Protein AF-T1ILK6-F1 (afdb_monomer_lite)

Foldseek 3Di:
DDWDKDKDDDVVLQWIWMFTFQKIWIAHPPDRPAIEIARPDPGGWQEKDKFAAAPPQDDPQQGIWIWTDGQFKIFTWGWGFPDDNSNPTHIYTRRDTPDMDTCVRWGFNYWDYDPNGWIWTQTPVRWIKTWDAGNDADPPRDRTDIDTPPDD

Organism: Strigamia maritima (NCBI:txid126957)

pLDDT: mean 92.22, std 9.27, range [52.19, 98.5]

InterPro domains:
  IPR004870 Nucleoporin, Nup155-like [PTHR10350] (1-151)
  IPR014908 Nucleoporin, Nup133/Nup155-like, N-terminal [PF08801] (2-151)

Structure (mmCIF, N/CA/C/O backbone):
data_AF-T1ILK6-F1
#
_entry.id   AF-T1ILK6-F1
#
loop_
_atom_site.group_PDB
_atom_site.id
_atom_site.type_symbol
_atom_site.label_atom_id
_atom_site.label_alt_id
_atom_site.label_comp_id
_atom_site.label_asym_id
_atom_site.label_entity_id
_atom_site.label_seq_id
_atom_site.pdbx_PDB_ins_code
_atom_site.Cartn_x
_atom_site.Cartn_y
_atom_site.Cartn_z
_atom_site.occupancy
_atom_site.B_iso_or_equiv
_atom_site.auth_seq_id
_atom_site.auth_comp_id
_atom_site.auth_asym_id
_atom_site.auth_atom_id
_atom_site.pdbx_PDB_model_num
ATOM 1 N N . MET A 1 1 ? 14.172 13.057 20.186 1.00 53.59 1 MET A N 1
ATOM 2 C CA . MET A 1 1 ? 13.168 12.960 19.108 1.00 53.59 1 MET A CA 1
ATOM 3 C C . MET A 1 1 ? 13.122 11.496 18.712 1.00 53.59 1 MET A C 1
ATOM 5 O O . MET A 1 1 ? 14.174 10.965 18.384 1.00 53.59 1 MET A O 1
ATOM 9 N N . GLN A 1 2 ? 11.995 10.818 18.912 1.00 72.56 2 GLN A N 1
ATOM 10 C CA . GLN A 1 2 ? 11.841 9.398 18.587 1.00 72.56 2 GLN A CA 1
ATOM 11 C C . GLN A 1 2 ? 11.032 9.317 17.293 1.00 72.56 2 GLN A C 1
ATOM 13 O O . GLN A 1 2 ? 9.919 9.830 17.271 1.00 72.56 2 GLN A O 1
ATOM 18 N N . SER A 1 3 ? 11.606 8.731 16.244 1.00 82.12 3 SER A N 1
ATOM 19 C CA . SER A 1 3 ? 10.908 8.468 14.980 1.00 82.12 3 SER A CA 1
ATOM 20 C C . SER A 1 3 ? 10.335 7.054 14.972 1.00 82.12 3 SER A C 1
ATOM 22 O O . SER A 1 3 ? 10.912 6.140 15.571 1.00 82.12 3 SER A O 1
ATOM 24 N N . ASN A 1 4 ? 9.206 6.870 14.293 1.00 91.38 4 ASN A N 1
ATOM 25 C CA . ASN A 1 4 ? 8.629 5.559 14.018 1.00 91.38 4 ASN A CA 1
ATOM 26 C C . ASN A 1 4 ? 9.158 5.046 12.681 1.00 91.38 4 ASN A C 1
ATOM 28 O O . ASN A 1 4 ? 8.920 5.660 11.643 1.00 91.38 4 ASN A O 1
ATOM 32 N N . CYS A 1 5 ? 9.848 3.907 12.704 1.00 95.81 5 CYS A N 1
ATOM 33 C CA . CYS A 1 5 ? 10.416 3.306 11.503 1.00 95.81 5 CYS A CA 1
ATOM 34 C C . CYS A 1 5 ? 9.850 1.905 11.276 1.00 95.81 5 CYS A C 1
ATOM 36 O O . CYS A 1 5 ? 9.813 1.089 12.199 1.00 95.81 5 CYS A O 1
ATOM 38 N N . MET A 1 6 ? 9.472 1.603 10.037 1.00 96.62 6 MET A N 1
ATOM 39 C CA . MET A 1 6 ? 9.102 0.255 9.599 1.00 96.62 6 MET A CA 1
ATOM 40 C C . MET A 1 6 ? 9.788 -0.055 8.280 1.00 96.62 6 MET A C 1
ATOM 42 O O . MET A 1 6 ? 10.092 0.848 7.511 1.00 96.62 6 MET A O 1
ATOM 46 N N . MET A 1 7 ? 10.017 -1.330 7.996 1.00 97.00 7 MET A N 1
ATOM 47 C CA . MET A 1 7 ? 10.625 -1.754 6.741 1.00 97.00 7 MET A CA 1
ATOM 48 C C . MET A 1 7 ? 10.082 -3.105 6.303 1.00 97.00 7 MET A C 1
ATOM 50 O O . MET A 1 7 ? 9.555 -3.871 7.113 1.00 97.00 7 MET A O 1
ATOM 54 N N . GLY A 1 8 ? 10.259 -3.415 5.027 1.00 97.00 8 GLY A N 1
ATOM 55 C CA . GLY A 1 8 ? 9.868 -4.700 4.477 1.00 97.00 8 GLY A CA 1
ATOM 56 C C . GLY A 1 8 ? 10.242 -4.847 3.013 1.00 97.00 8 GLY A C 1
ATOM 57 O O . GLY A 1 8 ? 11.041 -4.084 2.469 1.00 97.00 8 GLY A O 1
ATOM 58 N N . PHE A 1 9 ? 9.645 -5.854 2.383 1.00 96.25 9 PHE A N 1
ATOM 59 C CA . PHE A 1 9 ? 9.894 -6.200 0.991 1.00 96.25 9 PHE A CA 1
ATOM 60 C C . PHE A 1 9 ? 8.586 -6.345 0.219 1.00 96.25 9 PHE A C 1
ATOM 62 O O . PHE A 1 9 ? 7.580 -6.812 0.752 1.00 96.25 9 PHE A O 1
ATOM 69 N N . PHE A 1 10 ? 8.641 -5.984 -1.057 1.00 96.81 10 PHE A N 1
ATOM 70 C CA . PHE A 1 10 ? 7.667 -6.304 -2.089 1.00 96.81 10 PHE A CA 1
ATOM 71 C C . PHE A 1 10 ? 8.318 -7.295 -3.066 1.00 96.81 10 PHE A C 1
ATOM 73 O O . PHE A 1 10 ? 8.905 -6.880 -4.076 1.00 96.81 10 PHE A O 1
ATOM 80 N N . PRO A 1 11 ? 8.303 -8.603 -2.751 1.00 94.06 11 PRO A N 1
ATOM 81 C CA . PRO A 1 11 ? 9.012 -9.610 -3.538 1.00 94.06 11 PRO A CA 1
ATOM 82 C C . PRO A 1 11 ? 8.518 -9.696 -4.990 1.00 94.06 11 PRO A C 1
ATOM 84 O O . PRO A 1 11 ? 9.309 -9.989 -5.887 1.00 94.06 11 PRO A O 1
ATOM 87 N N . GLU A 1 12 ? 7.246 -9.379 -5.241 1.00 92.69 12 GLU A N 1
ATOM 88 C CA . GLU A 1 12 ? 6.606 -9.409 -6.562 1.00 92.69 12 GLU A CA 1
ATOM 89 C C . GLU A 1 12 ? 7.206 -8.409 -7.556 1.00 92.69 12 GLU A C 1
ATOM 91 O O . GLU A 1 12 ? 7.073 -8.587 -8.764 1.00 92.69 12 GLU A O 1
ATOM 96 N N . ILE A 1 13 ? 7.848 -7.355 -7.050 1.00 94.75 13 ILE A N 1
ATOM 97 C CA . ILE A 1 13 ? 8.473 -6.293 -7.851 1.00 94.75 13 ILE A CA 1
ATOM 98 C C . ILE A 1 13 ? 9.956 -6.092 -7.502 1.00 94.75 13 ILE A C 1
ATOM 100 O O . ILE A 1 13 ? 10.579 -5.134 -7.958 1.00 94.75 13 ILE A O 1
ATOM 104 N N . GLY A 1 14 ? 10.525 -6.981 -6.678 1.00 94.62 14 GLY A N 1
ATOM 105 C CA . GLY A 1 14 ? 11.933 -6.942 -6.281 1.00 94.62 14 GLY A CA 1
ATOM 106 C C . GLY A 1 14 ? 12.333 -5.678 -5.519 1.00 94.62 14 GLY A C 1
ATOM 107 O O . GLY A 1 14 ? 13.443 -5.177 -5.721 1.00 94.62 14 GLY A O 1
ATOM 108 N N . ARG A 1 15 ? 11.432 -5.131 -4.689 1.00 95.50 15 ARG A N 1
ATOM 109 C CA . ARG A 1 15 ? 11.669 -3.879 -3.952 1.00 95.50 15 ARG A CA 1
ATOM 110 C C . ARG A 1 15 ? 11.760 -4.082 -2.454 1.00 95.50 15 ARG A C 1
ATOM 112 O O . ARG A 1 15 ? 11.031 -4.889 -1.886 1.00 95.50 15 ARG A O 1
ATOM 119 N N . ALA A 1 16 ? 12.613 -3.294 -1.821 1.00 96.44 16 ALA A N 1
ATOM 120 C CA . ALA A 1 16 ? 12.586 -3.063 -0.388 1.00 96.44 16 ALA A CA 1
ATOM 121 C C . ALA A 1 16 ? 11.950 -1.698 -0.118 1.00 96.44 16 ALA A C 1
ATOM 123 O O . ALA A 1 16 ? 11.966 -0.815 -0.980 1.00 96.44 16 ALA A O 1
ATOM 124 N N . TRP A 1 17 ? 11.377 -1.535 1.066 1.00 97.56 17 TRP A N 1
ATOM 125 C CA . TRP A 1 17 ? 10.793 -0.273 1.492 1.00 97.56 17 TRP A CA 1
ATOM 126 C C . TRP A 1 17 ? 11.136 0.042 2.944 1.00 97.56 17 TRP A C 1
ATOM 128 O O . TRP A 1 17 ? 11.392 -0.853 3.753 1.00 97.56 17 TRP A O 1
ATOM 138 N N . LEU A 1 18 ? 11.121 1.332 3.259 1.00 97.69 18 LEU A N 1
ATOM 139 C CA . LEU A 1 18 ? 11.348 1.901 4.580 1.00 97.69 18 LEU A CA 1
ATOM 140 C C . LEU A 1 18 ? 10.370 3.054 4.768 1.00 97.69 18 LEU A C 1
ATOM 142 O O . LEU A 1 18 ? 10.238 3.896 3.882 1.00 97.69 18 LEU A O 1
ATOM 146 N N . THR A 1 19 ? 9.731 3.120 5.926 1.00 97.94 19 THR A N 1
ATOM 147 C CA . THR A 1 19 ? 9.039 4.324 6.372 1.00 97.94 19 THR A CA 1
ATOM 148 C C . THR A 1 19 ? 9.787 4.965 7.525 1.00 97.94 19 THR A C 1
ATOM 150 O O . THR A 1 19 ? 10.344 4.265 8.374 1.00 97.94 19 THR A O 1
ATOM 153 N N . ILE A 1 20 ? 9.778 6.293 7.558 1.00 97.44 20 ILE A N 1
ATOM 154 C CA . ILE A 1 20 ? 10.220 7.100 8.694 1.00 97.44 20 ILE A CA 1
ATOM 155 C C . ILE A 1 20 ? 9.116 8.119 8.941 1.00 97.44 20 ILE A C 1
ATOM 157 O O . ILE A 1 20 ? 8.908 9.020 8.135 1.00 97.44 20 ILE A O 1
ATOM 161 N N . ASP A 1 21 ? 8.387 7.948 10.037 1.00 96.94 21 ASP A N 1
ATOM 162 C CA . ASP A 1 21 ? 7.216 8.751 10.373 1.00 96.94 21 ASP A CA 1
ATOM 163 C C . ASP A 1 21 ? 6.191 8.769 9.218 1.00 96.94 21 ASP A C 1
ATOM 165 O O . ASP A 1 21 ? 5.536 7.753 8.979 1.00 96.94 21 ASP A O 1
ATOM 169 N N . SER A 1 22 ? 6.023 9.888 8.514 1.00 97.12 22 SER A N 1
ATOM 170 C CA . SER A 1 22 ? 5.084 10.058 7.390 1.00 97.12 22 SER A CA 1
ATOM 171 C C . SER A 1 22 ? 5.681 9.762 6.010 1.00 97.12 22 SER A C 1
ATOM 173 O O . SER A 1 22 ? 4.962 9.762 5.008 1.00 97.12 22 SER A O 1
ATOM 175 N N . ASP A 1 23 ? 6.989 9.530 5.948 1.00 97.44 23 ASP A N 1
ATOM 176 C CA . ASP A 1 23 ? 7.734 9.407 4.704 1.00 97.44 23 ASP A CA 1
ATOM 177 C C . ASP A 1 23 ? 7.942 7.943 4.335 1.00 97.44 23 ASP A C 1
ATOM 179 O O . ASP A 1 23 ? 8.222 7.102 5.190 1.00 97.44 23 ASP A O 1
ATOM 183 N N . LEU A 1 24 ? 7.853 7.646 3.041 1.00 97.94 24 LEU A N 1
ATOM 184 C CA . LEU A 1 24 ? 8.095 6.332 2.465 1.00 97.94 24 LEU A CA 1
ATOM 185 C C . LEU A 1 24 ? 9.217 6.399 1.429 1.00 97.94 24 LEU A C 1
ATOM 187 O O . LEU A 1 24 ? 9.192 7.208 0.502 1.00 97.94 24 LEU A O 1
ATOM 191 N N . PHE A 1 25 ? 10.123 5.437 1.528 1.00 96.88 25 PHE A N 1
ATOM 192 C CA . PHE A 1 25 ? 11.199 5.166 0.589 1.00 96.88 25 PHE A CA 1
ATOM 193 C C . PHE A 1 25 ? 11.026 3.753 0.035 1.00 96.88 25 PHE A C 1
ATOM 195 O O . PHE A 1 25 ? 10.805 2.814 0.801 1.00 96.88 25 PHE A O 1
ATOM 202 N N . VAL A 1 26 ? 11.143 3.582 -1.280 1.00 96.81 26 VAL A N 1
ATOM 203 C CA . VAL A 1 26 ? 11.080 2.279 -1.957 1.00 96.81 26 VAL A CA 1
ATOM 204 C C . VAL A 1 26 ? 12.219 2.192 -2.963 1.00 96.81 26 VAL A C 1
ATOM 206 O O . VAL A 1 26 ? 12.358 3.077 -3.799 1.00 96.81 26 VAL A O 1
ATOM 209 N N . TRP A 1 27 ? 13.029 1.137 -2.916 1.00 94.88 27 TRP A N 1
ATOM 210 C CA . TRP A 1 27 ? 14.180 0.976 -3.813 1.00 94.88 27 TRP A CA 1
ATOM 211 C C . TRP A 1 27 ? 14.309 -0.454 -4.340 1.00 94.88 27 TRP A C 1
ATOM 213 O O . TRP A 1 27 ? 13.763 -1.397 -3.760 1.00 94.88 27 TRP A O 1
ATOM 223 N N . THR A 1 28 ? 15.014 -0.638 -5.462 1.00 92.31 28 THR A N 1
ATOM 224 C CA . THR A 1 28 ? 15.337 -1.993 -5.956 1.00 92.31 28 THR A CA 1
ATOM 225 C C . THR A 1 28 ? 16.384 -2.673 -5.088 1.00 92.31 28 THR A C 1
ATOM 227 O O . THR A 1 28 ? 17.379 -2.071 -4.686 1.00 92.31 28 THR A O 1
ATOM 230 N N . CYS A 1 29 ? 16.180 -3.966 -4.839 1.00 85.25 29 CYS A N 1
ATOM 231 C CA . CYS A 1 29 ? 17.153 -4.793 -4.134 1.00 85.25 29 CYS A CA 1
ATOM 232 C C . CYS A 1 29 ? 18.415 -5.073 -4.966 1.00 85.25 29 CYS A C 1
ATOM 234 O O . CYS A 1 29 ? 19.442 -5.422 -4.393 1.00 85.25 29 CYS A O 1
ATOM 236 N N . ASN A 1 30 ? 18.349 -4.931 -6.294 1.00 80.00 30 ASN A N 1
ATOM 237 C CA . ASN A 1 30 ? 19.452 -5.302 -7.181 1.00 80.00 30 ASN A CA 1
ATOM 238 C C . ASN A 1 30 ? 20.483 -4.173 -7.326 1.00 80.00 30 ASN A C 1
ATOM 240 O O . ASN A 1 30 ? 21.677 -4.409 -7.167 1.00 80.00 30 ASN A O 1
ATOM 244 N N . ASN A 1 31 ? 20.026 -2.943 -7.585 1.00 71.38 31 ASN A N 1
ATOM 245 C CA . ASN A 1 31 ? 20.879 -1.780 -7.841 1.00 71.38 31 ASN A CA 1
ATOM 246 C C . ASN A 1 31 ? 20.320 -0.542 -7.118 1.00 71.38 31 ASN A C 1
ATOM 248 O O . ASN A 1 31 ? 19.360 0.045 -7.595 1.00 71.38 31 ASN A O 1
ATOM 252 N N . ALA A 1 32 ? 20.921 -0.082 -6.018 1.00 65.69 32 ALA A N 1
ATOM 253 C CA . ALA A 1 32 ? 20.387 1.006 -5.173 1.00 65.69 32 ALA A CA 1
ATOM 254 C C . ALA A 1 32 ? 20.250 2.409 -5.836 1.00 65.69 32 ALA A C 1
ATOM 256 O O . ALA A 1 32 ? 20.129 3.412 -5.141 1.00 65.69 32 ALA A O 1
ATOM 257 N N . THR A 1 33 ? 20.297 2.504 -7.165 1.00 76.25 33 THR A N 1
ATOM 258 C CA . THR A 1 33 ? 20.146 3.730 -7.954 1.00 76.25 33 THR A CA 1
ATOM 259 C C . THR A 1 33 ? 18.692 4.122 -8.210 1.00 76.25 33 THR A C 1
ATOM 261 O O . THR A 1 33 ? 18.438 5.291 -8.473 1.00 76.25 33 THR A O 1
ATOM 264 N N . ASP A 1 34 ? 17.752 3.174 -8.162 1.00 83.88 34 ASP A N 1
ATOM 265 C CA . ASP A 1 34 ? 16.322 3.446 -8.357 1.00 83.88 34 ASP A CA 1
ATOM 266 C C . ASP A 1 34 ? 15.614 3.540 -6.999 1.00 83.88 34 ASP A C 1
ATOM 268 O O . ASP A 1 34 ? 15.470 2.529 -6.299 1.00 83.88 34 ASP A O 1
ATOM 272 N N . LEU A 1 35 ? 15.225 4.767 -6.639 1.00 90.62 35 LEU A N 1
ATOM 273 C CA . LEU A 1 35 ? 14.572 5.148 -5.390 1.00 90.62 35 LEU A CA 1
ATOM 274 C C . LEU A 1 35 ? 13.297 5.942 -5.704 1.00 90.62 35 LEU A C 1
ATOM 276 O O . LEU A 1 35 ? 13.360 7.092 -6.139 1.00 90.62 35 LEU A O 1
ATOM 280 N N . ALA A 1 36 ? 12.145 5.364 -5.386 1.00 94.00 36 ALA A N 1
ATOM 281 C CA . ALA A 1 36 ? 10.885 6.084 -5.301 1.00 94.00 36 ALA A CA 1
ATOM 282 C C . ALA A 1 36 ? 10.692 6.624 -3.876 1.00 94.00 36 ALA A C 1
ATOM 284 O O . ALA A 1 36 ? 10.904 5.916 -2.889 1.00 94.00 36 ALA A O 1
ATOM 285 N N . TYR A 1 37 ? 10.264 7.880 -3.770 1.00 94.75 37 TYR A N 1
ATOM 286 C CA . TYR A 1 37 ? 10.042 8.570 -2.500 1.00 94.75 37 TYR A CA 1
ATOM 287 C C . TYR A 1 37 ? 8.651 9.200 -2.468 1.00 94.75 37 TYR A C 1
ATOM 289 O O . TYR A 1 37 ? 8.182 9.753 -3.466 1.00 94.75 37 TYR A O 1
ATOM 297 N N . PHE A 1 38 ? 7.993 9.119 -1.315 1.00 96.75 38 PHE A N 1
ATOM 298 C CA . PHE A 1 38 ? 6.679 9.700 -1.087 1.00 96.75 38 PHE A CA 1
ATOM 299 C C . PHE A 1 38 ? 6.594 10.326 0.308 1.00 96.75 38 PHE A C 1
ATOM 301 O O . PHE A 1 38 ? 6.877 9.665 1.300 1.00 96.75 38 PHE A O 1
ATOM 308 N N . ASN A 1 39 ? 6.179 11.594 0.368 1.00 95.62 39 ASN A N 1
ATOM 309 C CA . ASN A 1 39 ? 6.194 12.427 1.578 1.00 95.62 39 ASN A CA 1
ATOM 310 C C . ASN A 1 39 ? 4.992 13.372 1.685 1.00 95.62 39 ASN A C 1
ATOM 312 O O . ASN A 1 39 ? 5.090 14.487 2.194 1.00 95.62 39 ASN A O 1
ATOM 316 N N . ARG A 1 40 ? 3.854 12.968 1.115 1.00 94.94 40 ARG A N 1
ATOM 317 C CA . ARG A 1 40 ? 2.647 13.809 1.069 1.00 94.94 40 ARG A CA 1
ATOM 318 C C . ARG A 1 40 ? 1.675 13.547 2.218 1.00 94.94 40 ARG A C 1
ATOM 320 O O . ARG A 1 40 ? 0.608 14.150 2.243 1.00 94.94 40 ARG A O 1
ATOM 327 N N . LEU A 1 41 ? 2.015 12.643 3.135 1.00 94.56 41 LEU A N 1
ATOM 328 C CA . LEU A 1 41 ? 1.217 12.376 4.328 1.00 94.56 41 LEU A CA 1
ATOM 329 C C . LEU A 1 41 ? 1.645 13.309 5.457 1.00 94.56 41 LEU A C 1
ATOM 331 O O . LEU A 1 41 ? 2.824 13.604 5.610 1.00 94.56 41 LEU A O 1
ATOM 335 N N . ASN A 1 42 ? 0.677 13.745 6.260 1.00 94.31 42 ASN A N 1
ATOM 336 C CA . ASN A 1 42 ? 0.936 14.564 7.449 1.00 94.31 42 ASN A CA 1
ATOM 337 C C . ASN A 1 42 ? 1.104 13.720 8.718 1.00 94.31 42 ASN A C 1
ATOM 339 O O . ASN A 1 42 ? 1.661 14.184 9.706 1.00 94.31 42 ASN A O 1
ATOM 343 N N . GLU A 1 43 ? 0.596 12.489 8.690 1.00 96.38 43 GLU A N 1
ATOM 344 C CA . GLU A 1 43 ? 0.544 11.593 9.837 1.00 96.38 43 GLU A CA 1
ATOM 345 C C . GLU A 1 43 ? 1.464 10.391 9.630 1.00 96.38 43 GLU A C 1
ATOM 347 O O . GLU A 1 43 ? 1.720 9.968 8.499 1.00 96.38 43 GLU A O 1
ATOM 352 N N . THR A 1 44 ? 1.925 9.807 10.737 1.00 96.88 44 THR A N 1
ATOM 353 C CA . THR A 1 44 ? 2.786 8.621 10.717 1.00 96.88 44 THR A CA 1
ATOM 354 C C . THR A 1 44 ? 2.126 7.459 9.974 1.00 96.88 44 THR A C 1
ATOM 356 O O . THR A 1 44 ? 0.976 7.101 10.237 1.00 96.88 44 THR A O 1
ATOM 359 N N . ILE A 1 45 ? 2.882 6.819 9.085 1.00 98.12 45 ILE A N 1
ATOM 360 C CA . ILE A 1 45 ? 2.467 5.598 8.401 1.00 98.12 45 ILE A CA 1
ATOM 361 C C . ILE A 1 45 ? 2.456 4.447 9.415 1.00 98.12 45 ILE A C 1
ATOM 363 O O . ILE A 1 45 ? 3.462 4.153 10.057 1.00 98.12 45 ILE A O 1
ATOM 367 N N . LEU A 1 46 ? 1.308 3.786 9.551 1.00 97.50 46 LEU A N 1
ATOM 368 C CA . LEU A 1 46 ? 1.069 2.661 10.460 1.00 97.50 46 LEU A CA 1
ATOM 369 C C . LEU A 1 46 ? 1.247 1.303 9.788 1.00 97.50 46 LEU A C 1
ATOM 371 O O . LEU A 1 46 ? 1.620 0.335 10.442 1.00 97.50 46 LEU A O 1
ATOM 375 N N . SER A 1 47 ? 0.947 1.211 8.493 1.00 97.94 47 SER A N 1
ATOM 376 C CA . SER A 1 47 ? 1.184 0.005 7.706 1.00 97.94 47 SER A CA 1
ATOM 377 C C . SER A 1 47 ? 1.256 0.314 6.213 1.00 97.94 47 SER A C 1
ATOM 379 O O . SER A 1 47 ? 0.688 1.295 5.724 1.00 97.94 47 SER A O 1
ATOM 381 N N . VAL A 1 48 ? 1.974 -0.546 5.492 1.00 98.31 48 VAL A N 1
ATOM 382 C CA . VAL A 1 48 ? 2.216 -0.452 4.051 1.00 98.31 48 VAL A CA 1
ATOM 383 C C . VAL A 1 48 ? 1.932 -1.812 3.424 1.00 98.31 48 VAL A C 1
ATOM 385 O O . VAL A 1 48 ? 2.345 -2.837 3.964 1.00 98.31 48 VAL A O 1
ATOM 388 N N . THR A 1 49 ? 1.255 -1.846 2.276 1.00 98.06 49 THR A N 1
ATOM 389 C CA . THR A 1 49 ? 1.143 -3.074 1.478 1.00 98.06 49 THR A CA 1
ATOM 390 C C . THR A 1 49 ? 1.124 -2.775 -0.017 1.00 98.06 49 THR A C 1
ATOM 392 O O . THR A 1 49 ? 0.544 -1.779 -0.455 1.00 98.06 49 THR A O 1
ATOM 395 N N . LEU A 1 50 ? 1.749 -3.649 -0.806 1.00 98.19 50 LEU A N 1
ATOM 396 C CA . LEU A 1 50 ? 1.593 -3.656 -2.255 1.00 98.19 50 LEU A CA 1
ATOM 397 C C . LEU A 1 50 ? 0.367 -4.502 -2.607 1.00 98.19 50 LEU A C 1
ATOM 399 O O . LEU A 1 50 ? 0.193 -5.620 -2.116 1.00 98.19 50 LEU A O 1
ATOM 403 N N . ALA A 1 51 ? -0.491 -3.978 -3.472 1.00 97.50 51 ALA A N 1
ATOM 404 C CA . ALA A 1 51 ? -1.711 -4.644 -3.882 1.00 97.50 51 ALA A CA 1
ATOM 405 C C . ALA A 1 51 ? -1.811 -4.771 -5.398 1.00 97.50 51 ALA A C 1
ATOM 407 O O . ALA A 1 51 ? -1.494 -3.850 -6.150 1.00 97.50 51 ALA A O 1
ATOM 408 N N . ARG A 1 52 ? -2.329 -5.913 -5.860 1.00 95.06 52 ARG A N 1
ATOM 409 C CA . ARG A 1 52 ? -2.879 -5.989 -7.216 1.00 95.06 52 ARG A CA 1
ATOM 410 C C . ARG A 1 52 ? -4.149 -5.153 -7.278 1.00 95.06 52 ARG A C 1
ATOM 412 O O . ARG A 1 52 ? -4.906 -5.091 -6.309 1.00 95.06 52 ARG A O 1
ATOM 419 N N . HIS A 1 53 ? -4.406 -4.540 -8.424 1.00 93.06 53 HIS A N 1
ATOM 420 C CA . HIS A 1 53 ? -5.684 -3.886 -8.646 1.00 93.06 53 HIS A CA 1
ATOM 421 C C . HIS A 1 53 ? -6.727 -4.861 -9.203 1.00 93.06 53 HIS A C 1
ATOM 423 O O . HIS A 1 53 ? -6.400 -5.858 -9.848 1.00 93.06 53 HIS A O 1
ATOM 429 N N . LYS A 1 54 ? -8.010 -4.550 -9.004 1.00 94.19 54 LYS A N 1
ATOM 430 C CA . LYS A 1 54 ? -9.101 -5.271 -9.669 1.00 94.19 54 LYS A CA 1
ATOM 431 C C . LYS A 1 54 ? -8.997 -5.108 -11.198 1.00 94.19 54 LYS A C 1
ATOM 433 O O . LYS A 1 54 ? -8.657 -4.013 -11.672 1.00 94.19 54 LYS A O 1
ATOM 438 N N . PRO A 1 55 ? -9.316 -6.151 -11.983 1.00 90.69 55 PRO A N 1
ATOM 439 C CA . PRO A 1 55 ? -9.373 -6.048 -13.438 1.00 90.69 55 PRO A CA 1
ATOM 440 C C . PRO A 1 55 ? -10.356 -4.963 -13.896 1.00 90.69 55 PRO A C 1
ATOM 442 O O . PRO A 1 55 ? -11.429 -4.806 -13.316 1.00 90.69 55 PRO A O 1
ATOM 445 N N . GLY A 1 56 ? -9.991 -4.216 -14.941 1.00 87.62 56 GLY A N 1
ATOM 446 C CA . GLY A 1 56 ? -10.879 -3.241 -15.587 1.00 87.62 56 GLY A CA 1
ATOM 447 C C . GLY A 1 56 ? -11.114 -1.926 -14.832 1.00 87.62 56 GLY A C 1
ATOM 448 O O . GLY A 1 56 ? -11.918 -1.123 -15.294 1.00 87.62 56 GLY A O 1
ATOM 449 N N . ILE A 1 57 ? -10.437 -1.677 -13.702 1.00 90.25 57 ILE A N 1
ATOM 450 C CA . ILE A 1 57 ? -10.566 -0.402 -12.968 1.00 90.25 57 ILE A CA 1
ATOM 451 C C . ILE A 1 57 ? -9.618 0.679 -13.490 1.00 90.25 57 ILE A C 1
ATOM 453 O O . ILE A 1 57 ? -10.010 1.840 -13.594 1.00 90.25 57 ILE A O 1
ATOM 457 N N . PHE A 1 58 ? -8.378 0.313 -13.812 1.00 89.88 58 PHE A N 1
ATOM 458 C CA . PHE A 1 58 ? -7.339 1.268 -14.189 1.00 89.88 58 PHE A CA 1
ATOM 459 C C . PHE A 1 58 ? -6.861 1.058 -15.621 1.00 89.88 58 PHE A C 1
ATOM 461 O O . PHE A 1 58 ? -7.065 0.005 -16.226 1.00 89.88 58 PHE A O 1
ATOM 468 N N . ARG A 1 59 ? -6.209 2.091 -16.162 1.00 87.31 59 ARG A N 1
ATOM 469 C CA . ARG A 1 59 ? -5.493 2.006 -17.439 1.00 87.31 59 ARG A CA 1
ATOM 470 C C . ARG A 1 59 ? -4.244 1.136 -17.281 1.00 87.31 59 ARG A C 1
ATOM 472 O O . ARG A 1 59 ? -3.706 1.027 -16.186 1.00 87.31 59 ARG A O 1
ATOM 479 N N . SER A 1 60 ? -3.742 0.610 -18.397 1.00 86.94 60 SER A N 1
ATOM 480 C CA . SER A 1 60 ? -2.604 -0.322 -18.443 1.00 86.94 60 SER A CA 1
ATOM 481 C C . SER A 1 60 ? -1.306 0.189 -17.811 1.00 86.94 60 SER A C 1
ATOM 483 O O . SER A 1 60 ? -0.470 -0.621 -17.443 1.00 86.94 60 SER A O 1
ATOM 485 N N . HIS A 1 61 ? -1.126 1.506 -17.667 1.00 90.62 61 HIS A N 1
ATOM 486 C CA . HIS A 1 61 ? 0.072 2.067 -17.037 1.00 90.62 61 HIS A CA 1
ATOM 487 C C . HIS A 1 61 ? 0.099 1.897 -15.507 1.00 90.62 61 HIS A C 1
ATOM 489 O O . HIS A 1 61 ? 1.167 2.014 -14.907 1.00 90.62 61 HIS A O 1
ATOM 495 N N . VAL A 1 62 ? -1.044 1.643 -14.857 1.00 94.94 62 VAL A N 1
ATOM 496 C CA . VAL A 1 62 ? -1.094 1.325 -13.422 1.00 94.94 62 VAL A CA 1
ATOM 497 C C . VAL A 1 62 ? -0.919 -0.180 -13.279 1.00 94.94 62 VAL A C 1
ATOM 499 O O . VAL A 1 62 ? -1.799 -0.939 -13.665 1.00 94.94 62 VAL A O 1
ATOM 502 N N . HIS A 1 63 ? 0.217 -0.602 -12.735 1.00 95.62 63 HIS A N 1
ATOM 503 C CA . HIS A 1 63 ? 0.599 -2.011 -12.632 1.00 95.62 63 HIS A CA 1
ATOM 504 C C . HIS A 1 63 ? 0.235 -2.594 -11.262 1.00 95.62 63 HIS A C 1
ATOM 506 O O . HIS A 1 63 ? -0.230 -3.727 -11.152 1.00 95.62 63 HIS A O 1
ATOM 512 N N . TYR A 1 64 ? 0.422 -1.795 -10.211 1.00 97.38 64 TYR A N 1
ATOM 513 C CA . TYR A 1 64 ? 0.082 -2.140 -8.834 1.00 97.38 64 TYR A CA 1
ATOM 514 C C . TYR A 1 64 ? -0.548 -0.939 -8.133 1.00 97.38 64 TYR A C 1
ATOM 516 O O . TYR A 1 64 ? -0.552 0.185 -8.639 1.00 97.38 64 TYR A O 1
ATOM 524 N N . LEU A 1 65 ? -1.074 -1.193 -6.945 1.00 97.94 65 LEU A N 1
ATOM 525 C CA . LEU A 1 65 ? -1.451 -0.177 -5.984 1.00 97.94 65 LEU A CA 1
ATOM 526 C C . LEU A 1 65 ? -0.513 -0.255 -4.793 1.00 97.94 65 LEU A C 1
ATOM 528 O O . LEU A 1 65 ? -0.140 -1.346 -4.361 1.00 97.94 65 LEU A O 1
ATOM 532 N N . LEU A 1 66 ? -0.186 0.898 -4.235 1.00 98.31 66 LEU A N 1
ATOM 533 C CA . LEU A 1 66 ? 0.470 0.983 -2.947 1.00 98.31 66 LEU A CA 1
ATOM 534 C C . LEU A 1 66 ? -0.529 1.520 -1.930 1.00 98.31 66 LEU A C 1
ATOM 536 O O . LEU A 1 66 ? -1.049 2.623 -2.081 1.00 98.31 66 LEU A O 1
ATOM 540 N N . CYS A 1 67 ? -0.814 0.715 -0.916 1.00 98.25 67 CYS A N 1
ATOM 541 C CA . CYS A 1 67 ? -1.760 1.048 0.131 1.00 98.25 67 CYS A CA 1
ATOM 542 C C . CYS A 1 67 ? -0.998 1.505 1.374 1.00 98.25 67 CYS A C 1
ATOM 544 O O . CYS A 1 67 ? -0.151 0.764 1.883 1.00 98.25 67 CYS A O 1
ATOM 546 N N . LEU A 1 68 ? -1.308 2.708 1.853 1.00 98.31 68 LEU A N 1
ATOM 547 C CA . LEU A 1 68 ? -0.698 3.320 3.034 1.00 98.31 68 LEU A CA 1
ATOM 548 C C . LEU A 1 68 ? -1.794 3.643 4.042 1.00 98.31 68 LEU A C 1
ATOM 550 O O . LEU A 1 68 ? -2.775 4.295 3.688 1.00 98.31 68 LEU A O 1
ATOM 554 N N . ALA A 1 69 ? -1.627 3.194 5.282 1.00 98.31 69 ALA A N 1
ATOM 555 C CA . ALA A 1 69 ? -2.531 3.524 6.376 1.00 98.31 69 ALA A CA 1
ATOM 556 C C . ALA A 1 69 ? -1.863 4.490 7.352 1.00 98.31 69 ALA A C 1
ATOM 558 O O . ALA A 1 69 ? -0.717 4.283 7.746 1.00 98.31 69 ALA A O 1
ATOM 559 N N . THR A 1 70 ? -2.606 5.497 7.789 1.00 97.75 70 THR A N 1
ATOM 560 C CA . THR A 1 70 ? -2.265 6.426 8.869 1.00 97.75 70 THR A CA 1
ATOM 561 C C . THR A 1 70 ? -3.375 6.390 9.935 1.00 97.75 70 THR A C 1
ATOM 563 O O . THR A 1 70 ? -4.424 5.764 9.725 1.00 97.75 70 THR A O 1
ATOM 566 N N . PRO A 1 71 ? -3.203 7.050 11.097 1.00 97.19 71 PRO A N 1
ATOM 567 C CA . PRO A 1 71 ? -4.268 7.178 12.091 1.00 97.19 71 PRO A CA 1
ATOM 568 C C . PRO A 1 71 ? -5.563 7.803 11.554 1.00 97.19 71 PRO A C 1
ATOM 570 O O . PRO A 1 71 ? -6.638 7.515 12.081 1.00 97.19 71 PRO A O 1
ATOM 573 N N . VAL A 1 72 ? -5.478 8.650 10.521 1.00 97.19 72 VAL A N 1
ATOM 574 C CA . VAL A 1 72 ? -6.619 9.435 10.022 1.00 97.19 72 VAL A CA 1
ATOM 575 C C . VAL A 1 72 ? -7.208 8.891 8.727 1.00 97.19 72 VAL A C 1
ATOM 577 O O . VAL A 1 72 ? -8.413 9.034 8.508 1.00 97.19 72 VAL A O 1
ATOM 580 N N . GLU A 1 73 ? -6.409 8.226 7.892 1.00 97.25 73 GLU A N 1
ATOM 581 C CA . GLU A 1 73 ? -6.864 7.735 6.593 1.00 97.25 73 GLU A CA 1
ATOM 582 C C . GLU A 1 73 ? -6.089 6.519 6.075 1.00 97.25 73 GLU A C 1
ATOM 584 O O . GLU A 1 73 ? -4.987 6.205 6.518 1.00 97.25 73 GLU A O 1
ATOM 589 N N . VAL A 1 74 ? -6.670 5.853 5.080 1.00 98.12 74 VAL A N 1
ATOM 590 C CA . VAL A 1 74 ? -6.004 4.867 4.231 1.00 98.12 74 VAL A CA 1
ATOM 591 C C . VAL A 1 74 ? -6.058 5.368 2.795 1.00 98.12 74 VAL A C 1
ATOM 593 O O . VAL A 1 74 ? -7.141 5.668 2.288 1.00 98.12 74 VAL A O 1
ATOM 596 N N . ILE A 1 75 ? -4.908 5.436 2.128 1.00 97.81 75 ILE A N 1
ATOM 597 C CA . ILE A 1 75 ? -4.795 5.886 0.737 1.00 97.81 75 ILE A CA 1
ATOM 598 C C . ILE A 1 75 ? -4.298 4.767 -0.176 1.00 97.81 75 ILE A C 1
ATOM 600 O O . ILE A 1 75 ? -3.470 3.944 0.218 1.00 97.81 75 ILE A O 1
ATOM 604 N N . LEU A 1 76 ? -4.787 4.762 -1.417 1.00 97.75 76 LEU A N 1
ATOM 605 C CA . LEU A 1 76 ? -4.300 3.916 -2.506 1.00 97.75 76 LEU A CA 1
ATOM 606 C C . LEU A 1 76 ? -3.599 4.786 -3.547 1.00 97.75 76 LEU A C 1
ATOM 608 O O . LEU A 1 76 ? -4.250 5.534 -4.277 1.00 97.75 76 LEU A O 1
ATOM 612 N N . LEU A 1 77 ? -2.280 4.659 -3.645 1.00 97.56 77 LEU A N 1
ATOM 613 C CA . LEU A 1 77 ? -1.478 5.265 -4.704 1.00 97.56 77 LEU A CA 1
ATOM 614 C C . LEU A 1 77 ? -1.371 4.308 -5.888 1.00 97.56 77 LEU A C 1
ATOM 616 O O . LEU A 1 77 ? -1.318 3.088 -5.718 1.00 97.56 77 LEU A O 1
ATOM 620 N N . GLY A 1 78 ? -1.297 4.858 -7.094 1.00 97.25 78 GLY A N 1
ATOM 621 C CA . GLY A 1 78 ? -0.958 4.071 -8.273 1.00 97.25 78 GLY A CA 1
ATOM 622 C C . GLY A 1 78 ? 0.547 3.836 -8.370 1.00 97.25 78 GLY A C 1
ATOM 623 O O . GLY A 1 78 ? 1.336 4.745 -8.120 1.00 97.25 78 GLY A O 1
ATOM 624 N N . VAL A 1 79 ? 0.939 2.628 -8.766 1.00 97.50 79 VAL A N 1
ATOM 625 C CA . VAL A 1 79 ? 2.330 2.261 -9.049 1.00 97.50 79 VAL A CA 1
ATOM 626 C C . VAL A 1 79 ? 2.464 1.955 -10.534 1.00 97.50 79 VAL A C 1
ATOM 628 O O . VAL A 1 79 ? 1.725 1.125 -11.073 1.00 97.50 79 VAL A O 1
ATOM 631 N N . SER A 1 80 ? 3.427 2.592 -11.188 1.00 96.06 80 SER A N 1
ATOM 632 C CA . SER A 1 80 ? 3.778 2.345 -12.587 1.00 96.06 80 SER A CA 1
ATOM 633 C C . SER A 1 80 ? 5.260 2.026 -12.736 1.00 96.06 80 SER A C 1
ATOM 635 O O . SER A 1 80 ? 6.064 2.460 -11.915 1.00 96.06 80 SER A O 1
ATOM 637 N N . PHE A 1 81 ? 5.612 1.315 -13.802 1.00 95.25 81 PHE A N 1
ATOM 638 C CA . PHE A 1 81 ? 6.996 1.037 -14.173 1.00 95.25 81 PHE A CA 1
ATOM 639 C C . PHE A 1 81 ? 7.299 1.594 -15.564 1.00 95.25 81 PHE A C 1
ATOM 641 O O . PHE A 1 81 ? 6.402 1.672 -16.405 1.00 95.25 81 PHE A O 1
ATOM 648 N N . SER A 1 82 ? 8.555 1.969 -15.810 1.00 93.31 82 SER A N 1
ATOM 649 C CA . SER A 1 82 ? 9.009 2.439 -17.129 1.00 93.31 82 SER A CA 1
ATOM 650 C C . SER A 1 82 ? 9.112 1.330 -18.189 1.00 93.31 82 SER A C 1
ATOM 652 O O . SER A 1 82 ? 9.240 1.628 -19.376 1.00 93.31 82 SER A O 1
ATOM 654 N N . GLY A 1 83 ? 9.014 0.063 -17.782 1.00 91.56 83 GLY A N 1
ATOM 655 C CA . GLY A 1 83 ? 9.023 -1.109 -18.652 1.00 91.56 83 GLY A CA 1
ATOM 656 C C . GLY A 1 83 ? 8.394 -2.337 -17.988 1.00 91.56 83 GLY A C 1
ATOM 657 O O . GLY A 1 83 ? 8.009 -2.302 -16.818 1.00 91.56 83 GLY A O 1
ATOM 658 N N . ASP A 1 84 ? 8.304 -3.430 -18.748 1.00 88.62 84 ASP A N 1
ATOM 659 C CA . ASP A 1 84 ? 7.568 -4.641 -18.347 1.00 88.62 84 ASP A CA 1
ATOM 660 C C . ASP A 1 84 ? 8.342 -5.543 -17.365 1.00 88.62 84 ASP A C 1
ATOM 662 O O . ASP A 1 84 ? 7.746 -6.342 -16.642 1.00 88.62 84 ASP A O 1
ATOM 666 N N . ASP A 1 85 ? 9.674 -5.429 -17.313 1.00 91.00 85 ASP A N 1
ATOM 667 C CA . ASP A 1 85 ? 10.503 -6.151 -16.339 1.00 91.00 85 ASP A CA 1
ATOM 668 C C . ASP A 1 85 ? 10.593 -5.347 -15.035 1.00 91.00 85 ASP A C 1
ATOM 670 O O . ASP A 1 85 ? 11.462 -4.483 -14.874 1.00 91.00 85 ASP A O 1
ATOM 674 N N . PHE A 1 86 ? 9.689 -5.620 -14.092 1.00 90.25 86 PHE A N 1
ATOM 675 C CA . PHE A 1 86 ? 9.575 -4.872 -12.832 1.00 90.25 86 PHE A CA 1
ATOM 676 C C . PHE A 1 86 ? 10.838 -4.923 -11.952 1.00 90.25 86 PHE A C 1
ATOM 678 O O . PHE A 1 86 ? 11.073 -4.003 -11.162 1.00 90.25 86 PHE A O 1
ATOM 685 N N . TYR A 1 87 ? 11.682 -5.951 -12.104 1.00 88.62 87 TYR A N 1
ATOM 686 C CA . TYR A 1 87 ? 12.928 -6.093 -11.340 1.00 88.62 87 TYR A CA 1
ATOM 687 C C . TYR A 1 87 ? 14.030 -5.136 -11.810 1.00 88.62 87 TYR A C 1
ATOM 689 O O . TYR A 1 87 ? 14.975 -4.873 -11.061 1.00 88.62 87 TYR A O 1
ATOM 697 N N . ARG A 1 88 ? 13.929 -4.641 -13.050 1.00 87.38 88 ARG A N 1
ATOM 698 C CA . ARG A 1 88 ? 14.933 -3.776 -13.691 1.00 87.38 88 ARG A CA 1
ATOM 699 C C . ARG A 1 88 ? 14.419 -2.385 -14.040 1.00 87.38 88 ARG A C 1
ATOM 701 O O . ARG A 1 88 ? 15.225 -1.472 -14.179 1.00 87.38 88 ARG A O 1
ATOM 708 N N . SER A 1 89 ? 13.111 -2.243 -14.216 1.00 91.94 89 SER A N 1
ATOM 709 C CA . SER A 1 89 ? 12.483 -0.995 -14.651 1.00 91.94 89 SER A CA 1
ATOM 710 C C . SER A 1 89 ? 12.379 0.010 -13.511 1.00 91.94 89 SER A C 1
ATOM 712 O O . SER A 1 89 ? 12.279 -0.379 -12.351 1.00 91.94 89 SER A O 1
ATOM 714 N N . GLU A 1 90 ? 12.361 1.295 -13.844 1.00 93.12 90 GLU A N 1
ATOM 715 C CA . GLU A 1 90 ? 12.209 2.371 -12.863 1.00 93.12 90 GLU A CA 1
ATOM 716 C C . GLU A 1 90 ? 10.791 2.361 -12.286 1.00 93.12 90 GLU A C 1
ATOM 718 O O . GLU A 1 90 ? 9.819 2.248 -13.041 1.00 93.12 90 GLU A O 1
ATOM 723 N N . MET A 1 91 ? 10.667 2.442 -10.961 1.00 94.88 91 MET A N 1
ATOM 724 C CA . MET A 1 91 ? 9.373 2.502 -10.281 1.00 94.88 91 MET A CA 1
ATOM 725 C C . MET A 1 91 ? 8.935 3.955 -10.086 1.00 94.88 91 MET A C 1
ATOM 727 O O . MET A 1 91 ? 9.650 4.759 -9.497 1.00 94.88 91 MET A O 1
ATOM 731 N N . HIS A 1 92 ? 7.700 4.271 -10.468 1.00 95.50 92 HIS A N 1
ATOM 732 C CA . HIS A 1 92 ? 7.091 5.572 -10.206 1.00 95.50 92 HIS A CA 1
ATOM 733 C C . HIS A 1 92 ? 5.823 5.426 -9.367 1.00 95.50 92 HIS A C 1
ATOM 735 O O . HIS A 1 92 ? 4.958 4.588 -9.643 1.00 95.50 92 HIS A O 1
ATOM 741 N N . LEU A 1 93 ? 5.700 6.288 -8.359 1.00 96.06 93 LEU A N 1
ATOM 742 C CA . LEU A 1 93 ? 4.471 6.475 -7.597 1.00 96.06 93 LEU A CA 1
ATOM 743 C C . LEU A 1 93 ? 3.668 7.613 -8.222 1.00 96.06 93 LEU A C 1
ATOM 745 O O . LEU A 1 93 ? 4.182 8.719 -8.398 1.00 96.06 93 LEU A O 1
ATOM 749 N N . ILE A 1 94 ? 2.401 7.352 -8.535 1.00 94.06 94 ILE A N 1
ATOM 750 C CA . ILE A 1 94 ? 1.460 8.403 -8.920 1.00 94.06 94 ILE A CA 1
ATOM 751 C C . ILE A 1 94 ? 1.236 9.276 -7.675 1.00 94.06 94 ILE A C 1
ATOM 753 O O . ILE A 1 94 ? 0.767 8.748 -6.666 1.00 94.06 94 ILE A O 1
ATOM 757 N N . PRO A 1 95 ? 1.576 10.581 -7.707 1.00 88.81 95 PRO A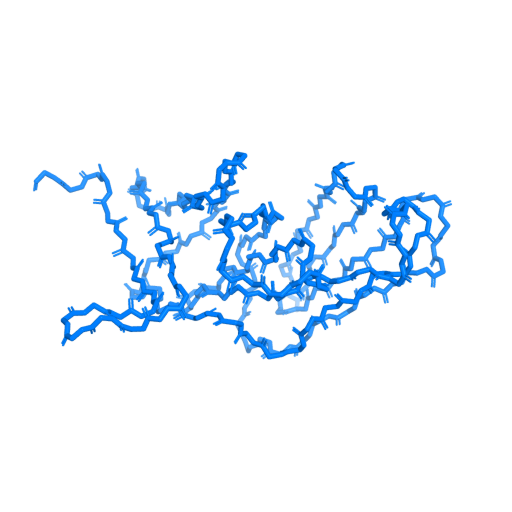 N 1
ATOM 758 C CA . PRO A 1 95 ? 1.614 11.396 -6.491 1.00 88.81 95 PRO A CA 1
ATOM 759 C C . PRO A 1 95 ? 0.250 11.618 -5.837 1.00 88.81 95 PRO A C 1
ATOM 761 O O . PRO A 1 95 ? 0.189 11.818 -4.627 1.00 88.81 95 PRO A O 1
ATOM 764 N N . GLU A 1 96 ? -0.815 11.617 -6.640 1.00 92.19 96 GLU A N 1
ATOM 765 C CA . GLU A 1 96 ? -2.182 11.832 -6.175 1.00 92.19 96 GLU A CA 1
ATOM 766 C C . GLU A 1 96 ? -2.837 10.490 -5.808 1.00 92.19 96 GLU A C 1
ATOM 768 O O . GLU A 1 96 ? -2.832 9.568 -6.637 1.00 92.19 96 GLU A O 1
ATOM 773 N N . PRO A 1 97 ? -3.431 10.359 -4.607 1.00 94.69 97 PRO A N 1
ATOM 774 C CA . PRO A 1 97 ? -4.213 9.186 -4.246 1.00 94.69 97 PRO A CA 1
ATOM 775 C C . PRO A 1 97 ? -5.336 8.901 -5.244 1.00 94.69 97 PRO A C 1
ATOM 777 O O . PRO A 1 97 ? -6.165 9.750 -5.560 1.00 94.69 97 PRO A O 1
ATOM 780 N N . LEU A 1 98 ? -5.394 7.657 -5.716 1.00 94.38 98 LEU A N 1
ATOM 781 C CA . LEU A 1 98 ? -6.479 7.172 -6.568 1.00 94.38 98 LEU A CA 1
ATOM 782 C C . LEU A 1 98 ? -7.761 6.959 -5.754 1.00 94.38 98 LEU A C 1
ATOM 784 O O . LEU A 1 98 ? -8.864 7.147 -6.267 1.00 94.38 98 LEU A O 1
ATOM 788 N N . PHE A 1 99 ? -7.607 6.561 -4.489 1.00 96.19 99 PHE A N 1
ATOM 789 C CA . PHE A 1 99 ? -8.686 6.420 -3.518 1.00 96.19 99 PHE A CA 1
ATOM 790 C C . PHE A 1 99 ? -8.190 6.778 -2.118 1.00 96.19 99 PHE A C 1
ATOM 792 O O . PHE A 1 99 ? -7.060 6.447 -1.762 1.00 96.19 99 PHE A O 1
ATOM 799 N N . THR A 1 100 ? -9.082 7.357 -1.318 1.00 96.38 100 THR A N 1
ATOM 800 C CA . THR A 1 100 ? -8.838 7.719 0.080 1.00 96.38 100 THR A CA 1
ATOM 801 C C . THR A 1 100 ? -10.042 7.314 0.920 1.00 96.38 100 THR A C 1
ATOM 803 O O . THR A 1 100 ? -11.182 7.614 0.560 1.00 96.38 100 THR A O 1
ATOM 806 N N . LEU A 1 101 ? -9.797 6.645 2.044 1.00 96.12 101 LEU A N 1
ATOM 807 C CA . LEU A 1 101 ? -10.800 6.318 3.053 1.00 96.12 101 LEU A CA 1
ATOM 808 C C . LEU A 1 101 ? -10.424 6.927 4.391 1.00 96.12 101 LEU A C 1
ATOM 810 O O . LEU A 1 101 ? -9.288 6.796 4.826 1.00 96.12 101 LEU A O 1
ATOM 814 N N . THR A 1 102 ? -11.398 7.511 5.083 1.00 96.19 102 THR A N 1
ATOM 815 C CA . THR A 1 102 ? -11.213 7.921 6.474 1.00 96.19 102 THR A CA 1
ATOM 816 C C . THR A 1 102 ? -11.059 6.691 7.365 1.00 96.19 102 THR A C 1
ATOM 818 O O . THR A 1 102 ? -11.759 5.682 7.218 1.00 96.19 102 THR A O 1
ATOM 821 N N . SER A 1 103 ? -10.136 6.770 8.318 1.00 94.00 103 SER A N 1
ATOM 822 C CA . SER A 1 103 ? -9.910 5.698 9.285 1.00 94.00 103 SER A CA 1
ATOM 823 C C . SER A 1 103 ? -11.000 5.659 10.361 1.00 94.00 103 SER A C 1
ATOM 825 O O . SER A 1 103 ? -11.250 4.603 10.932 1.00 94.00 103 SER A O 1
ATOM 827 N N . ASP A 1 104 ? -11.717 6.764 10.598 1.00 92.19 104 ASP A N 1
ATOM 828 C CA . ASP A 1 104 ? -12.745 6.919 11.645 1.00 92.19 104 ASP A CA 1
ATOM 829 C C . ASP A 1 104 ? -12.247 6.422 13.015 1.00 92.19 104 ASP A C 1
ATOM 831 O O . ASP A 1 104 ? -12.875 5.583 13.661 1.00 92.19 104 ASP A O 1
ATOM 835 N N . ASN A 1 105 ? -11.056 6.876 13.419 1.00 89.12 105 ASN A N 1
ATOM 836 C CA . ASN A 1 105 ? -10.347 6.447 14.633 1.00 89.12 105 ASN A CA 1
ATOM 837 C C . ASN A 1 105 ? -10.021 4.938 14.704 1.00 89.12 105 ASN A C 1
ATOM 839 O O . ASN A 1 105 ? -9.638 4.437 15.761 1.00 89.12 105 ASN A O 1
ATOM 843 N N . THR A 1 106 ? -10.135 4.206 13.592 1.00 95.69 106 THR A N 1
ATOM 844 C CA . THR A 1 106 ? -9.700 2.808 13.481 1.00 95.69 106 THR A CA 1
ATOM 845 C C . THR A 1 106 ? -8.246 2.757 13.018 1.00 95.69 106 THR A C 1
ATOM 847 O O . THR A 1 106 ? -7.918 3.199 11.924 1.00 95.69 106 THR A O 1
ATOM 850 N 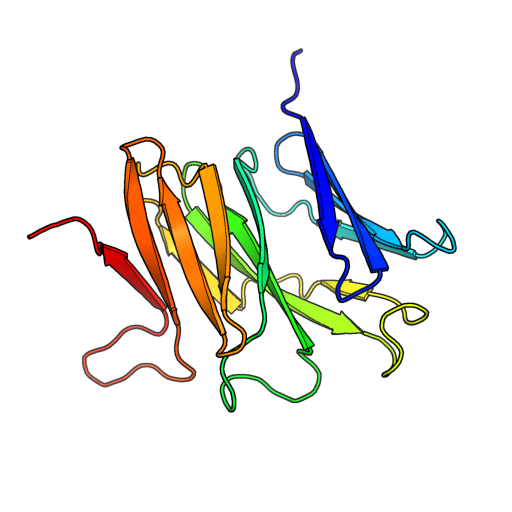N . PHE A 1 107 ? -7.357 2.188 13.828 1.00 97.44 107 PHE A N 1
ATOM 851 C CA . PHE A 1 107 ? -5.934 2.089 13.492 1.00 97.44 107 PHE A CA 1
ATOM 852 C C . PHE A 1 107 ? -5.676 0.801 12.707 1.00 97.44 107 PHE A C 1
ATOM 854 O O . PHE A 1 107 ? -5.708 -0.279 13.298 1.00 97.44 107 PHE A O 1
ATOM 861 N N . PHE A 1 108 ? -5.410 0.900 11.402 1.00 98.06 108 PHE A N 1
ATOM 862 C CA . PHE A 1 108 ? -5.071 -0.250 10.555 1.00 98.06 108 PHE A CA 1
ATOM 863 C C . PHE A 1 108 ? -3.575 -0.559 10.627 1.00 98.06 108 PHE A C 1
ATOM 865 O O . PHE A 1 108 ? -2.737 0.176 10.103 1.00 98.06 108 PHE A O 1
ATOM 872 N N . VAL A 1 109 ? -3.247 -1.655 11.306 1.00 97.12 109 VAL A N 1
ATOM 873 C CA . VAL A 1 109 ? -1.870 -2.025 11.675 1.00 97.12 109 VAL A CA 1
ATOM 874 C C . VAL A 1 109 ? -1.288 -3.123 10.788 1.00 97.12 109 VAL A C 1
ATOM 876 O O . VAL A 1 109 ? -0.085 -3.363 10.810 1.00 97.12 109 VAL A O 1
ATOM 879 N N . CYS A 1 110 ? -2.116 -3.790 9.986 1.00 97.38 110 CYS A N 1
ATOM 880 C CA . CYS A 1 110 ? -1.662 -4.714 8.957 1.00 97.38 110 CYS A CA 1
ATOM 881 C C . CYS A 1 110 ? -2.616 -4.699 7.762 1.00 97.38 110 CYS A C 1
ATOM 883 O O . CYS A 1 110 ? -3.819 -4.473 7.908 1.00 97.38 110 CYS A O 1
ATOM 885 N N . MET A 1 111 ? -2.082 -4.938 6.565 1.00 98.00 111 MET A N 1
ATOM 886 C CA . MET A 1 111 ? -2.869 -4.972 5.336 1.00 98.00 111 MET A CA 1
ATOM 887 C C . MET A 1 111 ? -2.354 -6.058 4.398 1.00 98.00 111 MET A C 1
ATOM 889 O O . MET A 1 111 ? -1.148 -6.280 4.287 1.00 98.00 111 MET A O 1
ATOM 893 N N . ALA A 1 112 ? -3.272 -6.712 3.698 1.00 97.56 112 ALA A N 1
ATOM 894 C CA . ALA A 1 112 ? -2.961 -7.750 2.726 1.00 97.56 112 ALA A CA 1
ATOM 895 C C . ALA A 1 112 ? -3.866 -7.627 1.503 1.00 97.56 112 ALA A C 1
ATOM 897 O O . ALA A 1 112 ? -5.011 -7.179 1.599 1.00 97.56 112 ALA A O 1
ATOM 898 N N . SER A 1 113 ? -3.362 -8.058 0.350 1.00 97.12 113 SER A N 1
ATOM 899 C CA . SER A 1 113 ? -4.1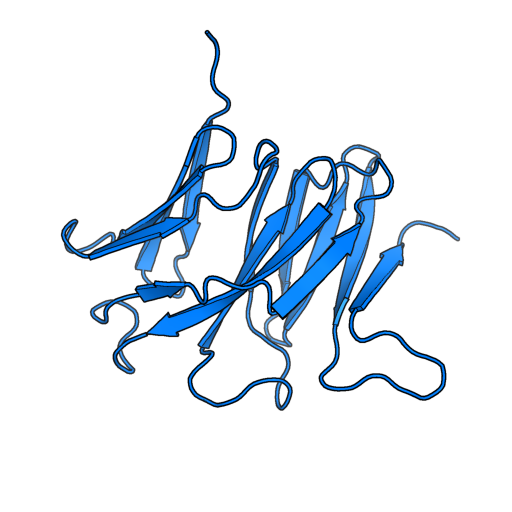28 -8.084 -0.890 1.00 97.12 113 SER A CA 1
ATOM 900 C C . SER A 1 113 ? -4.320 -9.503 -1.411 1.00 97.12 113 SER A C 1
ATOM 902 O O . SER A 1 113 ? -3.525 -10.403 -1.143 1.00 97.12 113 SER A O 1
ATOM 904 N N . THR A 1 114 ? -5.399 -9.715 -2.160 1.00 96.94 114 THR A N 1
ATOM 905 C CA . THR A 1 114 ? -5.634 -10.965 -2.887 1.00 96.94 114 THR A CA 1
ATOM 906 C C . THR A 1 114 ? -5.213 -10.827 -4.352 1.00 96.94 114 THR A C 1
ATOM 908 O O . THR A 1 114 ? -5.224 -9.717 -4.895 1.00 96.94 114 THR A O 1
ATOM 911 N N . PRO A 1 115 ? -4.956 -11.940 -5.068 1.00 95.50 115 PRO A N 1
ATOM 912 C CA . PRO A 1 115 ? -4.696 -11.89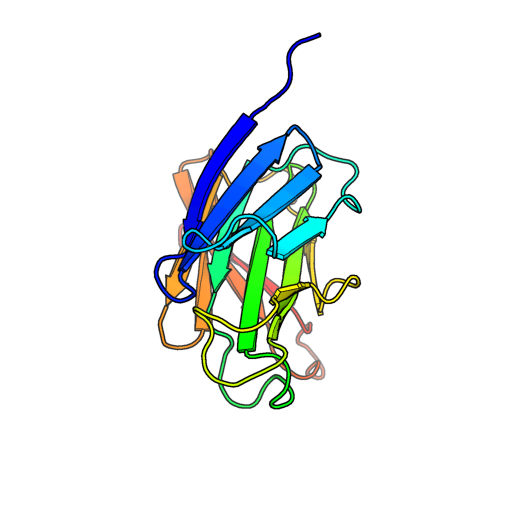7 -6.509 1.00 95.50 115 PRO A CA 1
ATOM 913 C C . PRO A 1 115 ? -5.821 -11.253 -7.334 1.00 95.50 115 PRO A C 1
ATOM 915 O O . PRO A 1 115 ? -5.564 -10.711 -8.404 1.00 95.50 115 PRO A O 1
ATOM 918 N N . SER A 1 116 ? -7.061 -11.278 -6.829 1.00 95.44 116 SER A N 1
ATOM 919 C CA . SER A 1 116 ? -8.227 -10.643 -7.457 1.00 95.44 116 SER A CA 1
ATOM 920 C C . SER A 1 116 ? -8.333 -9.132 -7.194 1.00 95.44 116 SER A C 1
ATOM 922 O O . SER A 1 116 ? -9.298 -8.504 -7.626 1.00 95.44 116 SER A O 1
ATOM 924 N N . GLY A 1 117 ? -7.399 -8.554 -6.434 1.00 95.88 117 GLY A N 1
ATOM 925 C CA . GLY A 1 117 ? -7.337 -7.129 -6.118 1.00 95.88 117 GLY A CA 1
ATOM 926 C C . GLY A 1 117 ? -8.228 -6.669 -4.962 1.00 95.88 117 GLY A C 1
ATOM 927 O O . GLY A 1 117 ? -8.530 -5.478 -4.861 1.00 95.88 117 GLY A O 1
ATOM 928 N N . ARG A 1 118 ? -8.676 -7.586 -4.093 1.00 97.69 118 ARG A N 1
ATOM 929 C CA . ARG A 1 118 ? -9.303 -7.210 -2.812 1.00 97.69 118 ARG A CA 1
ATOM 930 C C . ARG A 1 118 ? -8.211 -6.829 -1.822 1.00 97.69 118 ARG A C 1
ATOM 932 O O . ARG A 1 118 ? -7.140 -7.430 -1.849 1.00 97.69 118 ARG A O 1
ATOM 939 N N . ILE A 1 119 ? -8.489 -5.854 -0.963 1.00 98.44 119 ILE A N 1
ATOM 940 C CA . ILE A 1 119 ? -7.545 -5.351 0.037 1.00 98.44 119 ILE A CA 1
ATOM 941 C C . ILE A 1 119 ? -8.210 -5.469 1.403 1.00 98.44 119 ILE A C 1
ATOM 943 O O . ILE A 1 119 ? -9.258 -4.870 1.641 1.00 98.44 119 ILE A O 1
ATOM 947 N N . PHE A 1 120 ? -7.598 -6.248 2.285 1.00 98.50 120 PHE A N 1
ATOM 948 C CA . PHE A 1 120 ? -8.037 -6.439 3.659 1.00 98.50 120 PHE A CA 1
ATOM 949 C C . PHE A 1 120 ? -7.123 -5.688 4.614 1.00 98.50 120 PHE A C 1
ATOM 951 O O . PHE A 1 120 ? -5.912 -5.620 4.403 1.00 98.50 120 PHE A O 1
ATOM 958 N N . MET A 1 121 ? -7.715 -5.140 5.667 1.00 98.50 121 MET A N 1
ATOM 959 C CA . MET A 1 121 ? -7.050 -4.315 6.665 1.00 98.50 121 MET A CA 1
ATOM 960 C C . MET A 1 121 ? -7.392 -4.869 8.046 1.00 98.50 121 MET A C 1
ATOM 962 O O . MET A 1 121 ? -8.563 -4.921 8.423 1.00 98.50 121 MET A O 1
ATOM 966 N N . GLY A 1 122 ? -6.377 -5.307 8.782 1.00 98.31 122 GLY A N 1
ATOM 967 C CA . GLY A 1 122 ? -6.507 -5.690 10.181 1.00 98.31 122 GLY A CA 1
ATOM 968 C C . GLY A 1 122 ? -6.295 -4.472 11.067 1.00 98.31 122 GLY A C 1
ATOM 969 O O . GLY A 1 122 ? -5.305 -3.743 10.933 1.00 98.31 122 GLY A O 1
ATOM 970 N N . SER A 1 123 ? -7.240 -4.229 11.961 1.00 97.56 123 SER A N 1
ATOM 971 C CA . SER A 1 123 ? -7.208 -3.093 12.873 1.00 97.56 123 SER A CA 1
ATOM 972 C C . SER A 1 123 ? -6.739 -3.484 14.269 1.00 97.56 123 SER A C 1
ATOM 974 O O . SER A 1 123 ? -6.807 -4.637 14.693 1.00 97.56 123 SER A O 1
ATOM 976 N N . LYS A 1 124 ? -6.257 -2.487 15.014 1.00 96.75 124 LYS A N 1
ATOM 977 C CA . LYS A 1 124 ? -5.749 -2.646 16.383 1.00 96.75 124 LYS A CA 1
ATOM 978 C C . LYS A 1 124 ? -6.800 -3.177 17.371 1.00 96.75 124 LYS A C 1
ATOM 980 O O . LYS A 1 124 ? -6.433 -3.761 18.383 1.00 96.75 124 LYS A O 1
ATOM 985 N N . ASP A 1 125 ? -8.083 -2.977 17.082 1.00 92.56 125 ASP A N 1
ATOM 986 C CA . ASP A 1 125 ? -9.219 -3.492 17.862 1.00 92.56 125 ASP A CA 1
ATOM 987 C C . ASP A 1 125 ? -9.535 -4.979 17.583 1.00 92.56 125 ASP A C 1
ATOM 989 O O . ASP A 1 125 ? -10.481 -5.521 18.149 1.00 92.56 125 ASP A O 1
ATOM 993 N N . GLY A 1 126 ? -8.754 -5.650 16.727 1.00 95.44 126 GLY A N 1
ATOM 994 C CA . GLY A 1 126 ? -8.927 -7.065 16.393 1.00 95.44 126 GLY A CA 1
ATOM 995 C C . GLY A 1 126 ? -9.973 -7.344 15.312 1.00 95.44 126 GLY A C 1
ATOM 996 O O . GLY A 1 126 ? -10.260 -8.510 15.043 1.00 95.44 126 GLY A O 1
ATOM 997 N N . CYS A 1 127 ? -10.537 -6.313 14.679 1.00 96.94 127 CYS A N 1
ATOM 998 C CA . CYS A 1 127 ? -11.491 -6.478 13.587 1.00 96.94 127 CYS A CA 1
ATOM 999 C C . CYS A 1 127 ? -10.805 -6.630 12.217 1.00 96.94 127 CYS A C 1
ATOM 1001 O O . CYS A 1 127 ? -9.691 -6.158 11.970 1.00 96.94 127 CYS A O 1
ATOM 1003 N N . LEU A 1 128 ? -11.510 -7.290 11.298 1.00 97.81 128 LEU A N 1
ATOM 1004 C CA . LEU A 1 128 ? -11.136 -7.414 9.896 1.00 97.81 128 LEU A CA 1
ATOM 1005 C C . LEU A 1 128 ? -11.995 -6.474 9.054 1.00 97.81 128 LEU A C 1
ATOM 1007 O O . LEU A 1 128 ? -13.220 -6.591 9.018 1.00 97.81 128 LEU A O 1
ATOM 1011 N N . TYR A 1 129 ? -11.339 -5.594 8.309 1.00 97.88 129 TYR A N 1
ATOM 1012 C CA . TYR A 1 129 ? -11.983 -4.681 7.377 1.00 97.88 129 TYR A CA 1
ATOM 1013 C C . TYR A 1 129 ? -11.552 -4.956 5.934 1.00 97.88 129 TYR A C 1
ATOM 1015 O O . TYR A 1 129 ? -10.499 -5.536 5.676 1.00 97.88 129 TYR A O 1
ATOM 1023 N N . GLU A 1 130 ? -12.353 -4.512 4.971 1.00 97.69 130 GLU A N 1
ATOM 1024 C CA . GLU A 1 130 ? -12.009 -4.488 3.547 1.00 97.69 130 GLU A CA 1
ATOM 1025 C C . GLU A 1 130 ? -12.051 -3.052 3.015 1.00 97.69 130 GLU A C 1
ATOM 1027 O O . GLU A 1 130 ? -13.046 -2.338 3.191 1.00 97.69 130 GLU A O 1
ATOM 1032 N N . PHE A 1 131 ? -10.972 -2.643 2.337 1.00 97.75 131 PHE A N 1
ATOM 1033 C CA . PHE A 1 131 ? -10.946 -1.436 1.516 1.00 97.75 131 PHE A CA 1
ATOM 1034 C C . PHE A 1 131 ? -11.623 -1.782 0.193 1.00 97.75 131 PHE A C 1
ATOM 1036 O O . PHE A 1 131 ? -11.019 -2.331 -0.736 1.00 97.75 131 PHE A O 1
ATOM 1043 N N . PHE A 1 132 ? -12.908 -1.468 0.090 1.00 96.06 132 PHE A N 1
ATOM 1044 C CA . PHE A 1 132 ? -13.635 -1.645 -1.153 1.00 96.06 132 PHE A CA 1
ATOM 1045 C C . PHE A 1 132 ? -13.428 -0.426 -2.048 1.00 96.06 132 PHE A C 1
ATOM 1047 O O . PHE A 1 132 ? -13.686 0.695 -1.623 1.00 96.06 132 PHE A O 1
ATOM 1054 N N . TYR A 1 133 ? -13.033 -0.651 -3.301 1.00 95.25 133 TYR A N 1
ATOM 1055 C CA . TYR A 1 133 ? -12.949 0.375 -4.343 1.00 95.25 133 TYR A CA 1
ATOM 1056 C C . TYR A 1 133 ? -13.523 -0.122 -5.679 1.00 95.25 133 TYR A C 1
ATOM 1058 O O . TYR A 1 133 ? -13.562 -1.336 -5.932 1.00 95.25 133 TYR A O 1
ATOM 1066 N N . GLN A 1 134 ? -13.984 0.806 -6.519 1.00 91.62 134 GLN A N 1
ATOM 1067 C CA . GLN A 1 134 ? -14.591 0.556 -7.832 1.00 91.62 134 GLN A CA 1
ATOM 1068 C C . GLN A 1 134 ? -14.307 1.699 -8.827 1.00 91.62 134 GLN A C 1
ATOM 1070 O O . GLN A 1 134 ? -13.977 2.811 -8.427 1.00 91.62 134 GLN A O 1
ATOM 1075 N N . ALA A 1 135 ? -14.434 1.425 -10.131 1.00 83.81 135 ALA A N 1
ATOM 1076 C CA . ALA A 1 135 ? -14.046 2.352 -11.204 1.00 83.81 135 ALA A CA 1
ATOM 1077 C C . ALA A 1 135 ? -14.912 3.621 -11.297 1.00 83.81 135 ALA A C 1
ATOM 1079 O O . ALA A 1 135 ? -14.422 4.695 -11.644 1.00 83.81 135 ALA A O 1
ATOM 1080 N N . SER A 1 136 ? -16.205 3.504 -11.006 1.00 75.50 136 SER A N 1
ATOM 1081 C CA . SER A 1 136 ? -17.166 4.604 -11.090 1.00 75.50 136 SER A CA 1
ATOM 1082 C C . SER A 1 136 ? -18.069 4.619 -9.867 1.00 75.50 136 SER A C 1
ATOM 1084 O O . SER A 1 136 ? -18.300 3.583 -9.241 1.00 75.50 136 SER A O 1
ATOM 1086 N N . ASP A 1 137 ? -18.553 5.809 -9.516 1.00 65.44 137 ASP A N 1
ATOM 1087 C CA . ASP A 1 137 ? -19.645 5.934 -8.560 1.00 65.44 137 ASP A CA 1
ATOM 1088 C C . ASP A 1 137 ? -20.909 5.322 -9.173 1.00 65.44 137 ASP A C 1
ATOM 1090 O O . ASP A 1 137 ? -21.221 5.543 -10.346 1.00 65.44 137 ASP A O 1
ATOM 1094 N N . GLY A 1 138 ? -21.642 4.549 -8.380 1.00 62.06 138 GLY A N 1
ATOM 1095 C CA . GLY A 1 138 ? -23.024 4.218 -8.696 1.00 62.06 138 GLY A CA 1
ATOM 1096 C C . GLY A 1 138 ? -23.950 5.295 -8.142 1.00 62.06 138 GLY A C 1
ATOM 1097 O O . GLY A 1 138 ? -23.575 6.047 -7.246 1.00 62.06 138 GLY A O 1
ATOM 1098 N N . TRP A 1 139 ? -25.203 5.314 -8.599 1.00 52.19 139 TRP A N 1
ATOM 1099 C CA . TRP A 1 139 ? -26.230 6.250 -8.112 1.00 52.19 139 TRP A CA 1
ATOM 1100 C C . TRP A 1 139 ? -26.363 6.270 -6.571 1.00 52.19 139 TRP A C 1
ATOM 1102 O O . TRP A 1 139 ? -26.720 7.286 -5.985 1.00 52.19 139 TRP A O 1
ATOM 1112 N N . PHE A 1 140 ? -26.027 5.158 -5.907 1.00 59.78 140 PHE A N 1
ATOM 1113 C CA . PHE A 1 140 ? -26.068 5.008 -4.448 1.00 59.78 140 PHE A CA 1
ATOM 1114 C C . PHE A 1 140 ? -24.757 4.477 -3.841 1.00 59.78 140 PHE A C 1
ATOM 1116 O O . PHE A 1 140 ? -24.736 4.086 -2.673 1.00 59.78 140 PHE A O 1
ATOM 1123 N N . THR A 1 141 ? -23.660 4.404 -4.605 1.00 62.97 141 THR A N 1
ATOM 1124 C CA . THR A 1 141 ? -22.417 3.766 -4.142 1.00 62.97 141 THR A CA 1
ATOM 1125 C C . THR A 1 141 ? -21.195 4.627 -4.423 1.00 62.97 141 THR A C 1
ATOM 1127 O O . THR A 1 141 ? -20.914 4.985 -5.562 1.00 62.97 141 THR A O 1
ATOM 1130 N N . ARG A 1 142 ? -20.440 4.929 -3.361 1.00 77.50 142 ARG A N 1
ATOM 1131 C CA . ARG A 1 142 ? -19.176 5.669 -3.444 1.00 77.50 142 ARG A CA 1
ATOM 1132 C C . ARG A 1 142 ? -18.100 4.846 -4.155 1.00 77.50 142 ARG A C 1
ATOM 1134 O O . ARG A 1 142 ? -18.070 3.618 -4.045 1.00 77.50 142 ARG A O 1
ATOM 1141 N N . LYS A 1 143 ? -17.163 5.532 -4.803 1.00 86.69 143 LYS A N 1
ATOM 1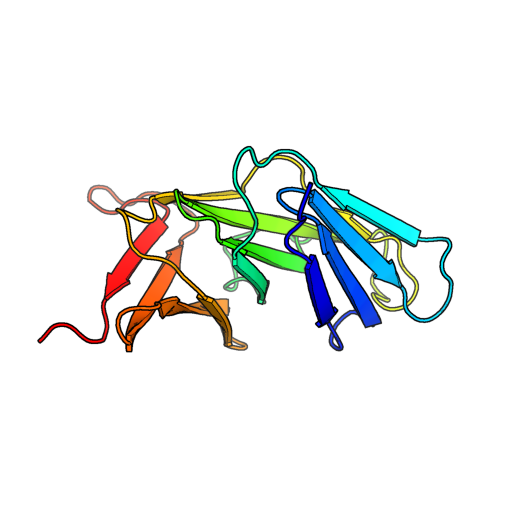142 C CA . LYS A 1 143 ? -15.939 4.987 -5.409 1.00 86.69 143 LYS A CA 1
ATOM 1143 C C . LYS A 1 143 ? -15.107 4.124 -4.470 1.00 86.69 143 LYS A C 1
ATOM 1145 O O . LYS A 1 143 ? -14.511 3.153 -4.925 1.00 86.69 143 LYS A O 1
ATOM 1150 N N . CYS A 1 144 ? -15.096 4.440 -3.178 1.00 93.38 144 CYS A N 1
ATOM 1151 C CA . CYS A 1 144 ? -14.539 3.568 -2.155 1.00 93.38 144 CYS A CA 1
ATOM 1152 C C . CYS A 1 144 ? -15.341 3.616 -0.849 1.00 93.38 144 CYS A C 1
ATOM 1154 O O . CYS A 1 144 ? -16.045 4.589 -0.565 1.00 93.38 144 CYS A O 1
ATOM 1156 N N . ARG A 1 145 ? -15.266 2.534 -0.067 1.00 94.50 145 ARG A N 1
ATOM 1157 C CA . ARG A 1 145 ? -15.836 2.439 1.285 1.00 94.50 145 ARG A CA 1
ATOM 1158 C C . ARG A 1 145 ? -15.097 1.407 2.133 1.00 94.50 145 ARG A C 1
ATOM 1160 O O . ARG A 1 145 ? -14.540 0.445 1.607 1.00 94.50 145 ARG A O 1
ATOM 1167 N N . LYS A 1 146 ? -15.179 1.578 3.448 1.00 94.19 146 LYS A N 1
ATOM 1168 C CA . LYS A 1 146 ? -14.743 0.603 4.450 1.00 94.19 146 LYS A CA 1
ATOM 1169 C C . LYS A 1 146 ? -15.876 -0.392 4.726 1.00 94.19 146 LYS A C 1
ATOM 1171 O O . LYS A 1 146 ? -17.006 0.028 4.966 1.00 94.19 146 LYS A O 1
ATOM 1176 N N . ILE A 1 147 ? -15.589 -1.692 4.677 1.00 95.44 147 ILE A N 1
ATOM 1177 C CA . ILE A 1 147 ? -16.534 -2.769 5.027 1.00 95.44 147 ILE A CA 1
ATOM 1178 C C 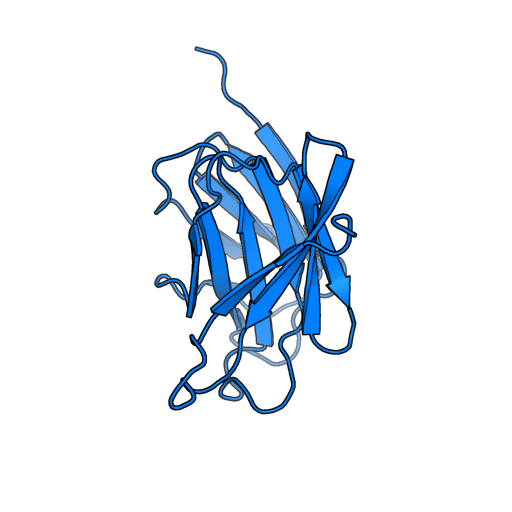. ILE A 1 147 ? -15.980 -3.505 6.246 1.00 95.44 147 ILE A C 1
ATOM 1180 O O . ILE A 1 147 ? -14.847 -3.970 6.186 1.00 95.44 147 ILE A O 1
ATOM 1184 N N . ASN A 1 148 ? -16.746 -3.599 7.335 1.00 95.88 148 ASN A N 1
ATOM 1185 C CA . ASN A 1 148 ? -16.380 -4.392 8.511 1.00 95.88 148 ASN A CA 1
ATOM 1186 C C . ASN A 1 148 ? -16.901 -5.827 8.335 1.00 95.88 148 ASN A C 1
ATOM 1188 O O . ASN A 1 148 ? -18.097 -6.018 8.128 1.00 95.88 148 ASN A O 1
ATOM 1192 N N . HIS A 1 149 ? -16.010 -6.817 8.395 1.00 96.25 149 HIS A N 1
ATOM 1193 C CA . HIS A 1 149 ? -16.344 -8.245 8.298 1.00 96.25 149 HIS A CA 1
ATOM 1194 C C . HIS A 1 149 ? -16.447 -8.931 9.670 1.00 96.25 149 HIS A C 1
ATOM 1196 O O . HIS A 1 149 ? -16.730 -10.123 9.740 1.00 96.25 149 HIS A O 1
ATOM 1202 N N . SER A 1 150 ? -16.201 -8.198 10.757 1.00 94.62 150 SER A N 1
ATOM 1203 C CA . SER A 1 150 ? -16.251 -8.681 12.142 1.00 94.62 150 SER A CA 1
ATOM 1204 C C . SER A 1 150 ? -17.510 -8.251 12.900 1.00 94.62 150 SER A C 1
ATOM 1206 O O . SER A 1 150 ? -17.809 -8.828 13.942 1.00 94.62 150 SER A O 1
ATOM 1208 N N . SER A 1 151 ? -18.255 -7.261 12.404 1.00 79.44 151 SER A N 1
ATOM 1209 C CA . SER A 1 151 ? -19.565 -6.894 12.952 1.00 79.44 151 SER A CA 1
ATOM 1210 C C . SER A 1 151 ? -20.645 -7.853 12.445 1.00 79.44 151 SER A C 1
ATOM 1212 O O . SER A 1 151 ? -20.815 -7.973 11.230 1.00 79.44 151 SER A O 1
ATOM 1214 N N . LEU A 1 152 ? -21.350 -8.511 13.372 1.00 57.53 152 LEU A N 1
ATOM 1215 C CA . LEU A 1 152 ? -22.584 -9.264 13.105 1.00 57.53 152 LEU A CA 1
ATOM 1216 C C . LEU A 1 152 ? -23.752 -8.329 12.771 1.00 57.53 152 LEU A C 1
ATOM 1218 O O . LEU A 1 152 ? -23.812 -7.232 13.375 1.00 57.53 152 LEU A O 1
#

Secondary structure (DSSP, 8-state):
-PPPEEEEEEGGGTEEEEEETTEEEEEESS-TT-EEEE---SS---EEEEEPPPTTSS-TT--EEEEEE-SSEEEEEEEEESSS-TTTSPEEE-SS-SEEEE-TT--EEEEEE-TTS-EEEEETTS-EEEEEE-SS-BTTB-SEEEEESS--

Sequence (152 aa):
MQSNCMMGFFPEIGRAWLTIDSDLFVWTCNNATDLAYFNRLNETILSVTLARHKPGIFRSHVHYLLCLATPVEVILLGVSFSGDDFYRSEMHLIPEPLFTLTSDNTFFVCMASTPSGRIFMGSKDGCLYEFFYQASDGWFTRKCRKINHSSL

Radius of gyration: 15.34 Å; chains: 1; bounding box: 47×26×38 Å